Protein AF-A0A737N6U4-F1 (afdb_monomer)

Secondary structure (DSSP, 8-state):
-HHHHHH-EEEHHHHHHHH---HHHHHHHTTTSPPPTT-BTTB-EEEHHHHHHHHHHS--

Radius of gyration: 11.25 Å; Cα contacts (8 Å, |Δi|>4): 57; chains: 1; bounding box: 31×20×31 Å

Structure (mmCIF, N/CA/C/O backbone):
data_AF-A0A737N6U4-F1
#
_entry.id   AF-A0A737N6U4-F1
#
loop_
_atom_site.group_PDB
_atom_site.id
_atom_site.type_symbol
_atom_site.label_atom_id
_atom_site.label_alt_id
_atom_site.label_comp_id
_atom_site.label_asym_id
_atom_site.label_entity_id
_atom_site.label_seq_id
_atom_site.pdbx_PDB_ins_code
_atom_site.Cartn_x
_atom_site.Cartn_y
_atom_site.Cartn_z
_atom_site.occupancy
_atom_site.B_iso_or_equiv
_atom_site.auth_seq_id
_atom_site.auth_comp_id
_atom_site.auth_asym_id
_atom_site.auth_atom_id
_atom_site.pdbx_PDB_model_num
ATOM 1 N N . MET A 1 1 ? -3.382 4.127 -23.139 1.00 54.09 1 MET A N 1
ATOM 2 C CA . MET A 1 1 ? -3.674 4.929 -21.924 1.00 54.09 1 MET A CA 1
ATOM 3 C C . MET A 1 1 ? -3.577 4.075 -20.649 1.00 54.09 1 MET A C 1
ATOM 5 O O . MET A 1 1 ? -3.334 4.583 -19.568 1.00 54.09 1 MET A O 1
ATOM 9 N N . ASP A 1 2 ? -3.684 2.756 -20.775 1.00 60.69 2 ASP A N 1
ATOM 10 C CA . ASP A 1 2 ? -3.669 1.749 -19.704 1.00 60.69 2 ASP A CA 1
ATOM 11 C C . ASP A 1 2 ? -2.259 1.289 -19.274 1.00 60.69 2 ASP A C 1
ATOM 13 O O . ASP A 1 2 ? -2.107 0.710 -18.201 1.00 60.69 2 ASP A O 1
ATOM 17 N N . GLY A 1 3 ? -1.211 1.571 -20.056 1.00 62.78 3 GLY A N 1
ATOM 18 C CA . GLY A 1 3 ? 0.177 1.241 -19.695 1.00 62.78 3 GLY A CA 1
ATOM 19 C C . GLY A 1 3 ? 0.794 2.166 -18.638 1.00 62.78 3 GLY A C 1
ATOM 20 O O . GLY A 1 3 ? 1.586 1.715 -17.811 1.00 62.78 3 GLY A O 1
ATOM 21 N N . GLU A 1 4 ? 0.416 3.446 -18.633 1.00 73.56 4 GLU A N 1
ATOM 22 C CA . GLU A 1 4 ? 0.987 4.453 -17.727 1.00 73.56 4 GLU A CA 1
ATOM 23 C C . GLU A 1 4 ? 0.488 4.259 -16.293 1.00 73.56 4 GLU A C 1
ATOM 25 O O . GLU A 1 4 ? 1.277 4.268 -15.350 1.00 73.56 4 GLU A O 1
ATOM 30 N N . LEU A 1 5 ? -0.807 3.970 -16.129 1.00 79.75 5 LEU A N 1
ATOM 31 C CA . LEU A 1 5 ? -1.401 3.742 -14.812 1.00 79.75 5 LEU A CA 1
ATOM 32 C C . LEU A 1 5 ? -0.912 2.433 -14.169 1.00 79.75 5 LEU A C 1
ATOM 34 O O . LEU A 1 5 ? -0.692 2.389 -12.962 1.00 79.75 5 LEU A O 1
ATOM 38 N N . LYS A 1 6 ? -0.680 1.385 -14.975 1.00 82.56 6 LYS A N 1
ATOM 39 C CA . LYS A 1 6 ? -0.179 0.075 -14.510 1.00 82.56 6 LYS A CA 1
ATOM 40 C C . LYS A 1 6 ? 1.212 0.139 -13.885 1.00 82.56 6 LYS A C 1
ATOM 42 O O . LYS A 1 6 ? 1.545 -0.714 -13.073 1.00 82.56 6 LYS A O 1
ATOM 47 N N . ASN A 1 7 ? 2.021 1.123 -14.269 1.00 87.75 7 ASN A N 1
ATOM 48 C CA . ASN A 1 7 ? 3.392 1.267 -13.780 1.00 87.75 7 ASN A CA 1
ATOM 49 C C . ASN A 1 7 ? 3.547 2.396 -12.754 1.00 87.75 7 ASN A C 1
ATOM 51 O O . ASN A 1 7 ? 4.641 2.582 -12.215 1.00 87.75 7 ASN A O 1
ATOM 55 N N . LEU A 1 8 ? 2.473 3.139 -12.464 1.00 92.69 8 LEU A N 1
ATOM 56 C CA . LEU A 1 8 ? 2.513 4.244 -11.520 1.00 92.69 8 LEU A CA 1
ATOM 57 C C . LEU A 1 8 ? 2.678 3.713 -10.092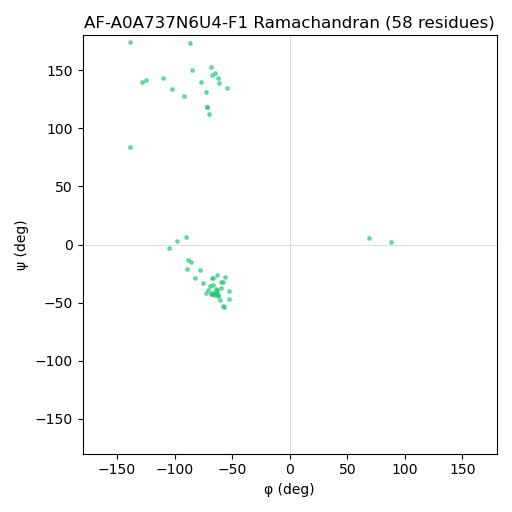 1.00 92.69 8 LEU A C 1
ATOM 59 O O . LEU A 1 8 ? 1.784 3.082 -9.523 1.00 92.69 8 LEU A O 1
ATOM 63 N N . LYS A 1 9 ? 3.848 3.997 -9.517 1.00 94.75 9 LYS A N 1
ATOM 64 C CA . LYS A 1 9 ? 4.191 3.680 -8.133 1.00 94.75 9 LYS A CA 1
ATOM 65 C C . LYS A 1 9 ? 4.082 4.931 -7.281 1.00 94.75 9 LYS A C 1
ATOM 67 O O . LYS A 1 9 ? 4.630 5.974 -7.638 1.00 94.75 9 LYS A O 1
ATOM 72 N N . CYS A 1 10 ? 3.442 4.803 -6.129 1.00 95.31 10 CYS A N 1
ATOM 73 C CA . CYS A 1 10 ? 3.350 5.871 -5.147 1.00 95.31 10 CYS A CA 1
ATOM 74 C C . CYS A 1 10 ? 3.869 5.396 -3.792 1.00 95.31 10 CYS A C 1
ATOM 76 O O . CYS A 1 10 ? 3.621 4.264 -3.376 1.00 95.31 10 CYS A O 1
ATOM 78 N N . ASN A 1 11 ? 4.576 6.270 -3.084 1.00 96.06 11 ASN A N 1
ATOM 79 C CA . ASN A 1 11 ? 4.881 6.071 -1.673 1.00 96.06 11 ASN A CA 1
ATOM 80 C C . ASN A 1 11 ? 3.748 6.605 -0.780 1.00 96.06 11 ASN A C 1
ATOM 82 O O . ASN A 1 11 ? 2.809 7.260 -1.234 1.00 96.06 11 ASN A O 1
ATOM 86 N N . ILE A 1 12 ? 3.862 6.355 0.523 1.00 95.62 12 ILE A N 1
ATOM 87 C CA . ILE A 1 12 ? 2.852 6.750 1.519 1.00 95.62 12 ILE A CA 1
ATOM 88 C C . ILE A 1 12 ? 2.621 8.266 1.544 1.00 95.62 12 ILE A C 1
ATOM 90 O O . ILE A 1 12 ? 1.487 8.706 1.711 1.00 95.62 12 ILE A O 1
ATOM 94 N N . CYS A 1 13 ? 3.668 9.076 1.369 1.00 95.56 13 CYS A N 1
ATOM 95 C CA . CYS A 1 13 ? 3.538 10.533 1.357 1.00 95.56 13 CYS A CA 1
ATOM 96 C C . CYS A 1 13 ? 2.757 11.018 0.129 1.00 95.56 13 CYS A C 1
ATOM 98 O O . CYS A 1 13 ? 1.897 11.885 0.257 1.00 95.56 13 CYS A O 1
ATOM 100 N N . GLN A 1 14 ? 3.013 10.432 -1.041 1.00 96.00 14 GLN A N 1
ATOM 101 C CA . GLN A 1 14 ? 2.279 10.736 -2.270 1.00 96.00 14 GLN A CA 1
ATOM 102 C C . GLN A 1 14 ? 0.815 10.303 -2.157 1.00 96.00 14 GLN A C 1
ATOM 104 O O . GLN A 1 14 ? -0.077 11.074 -2.491 1.00 96.00 14 GLN A O 1
ATOM 109 N N . LEU A 1 15 ? 0.552 9.112 -1.614 1.00 95.56 15 LEU A N 1
ATOM 110 C CA . LEU A 1 15 ? -0.813 8.629 -1.389 1.00 95.56 15 LEU A CA 1
ATOM 111 C C . LEU A 1 15 ? -1.570 9.503 -0.377 1.00 95.56 15 LEU A C 1
ATOM 113 O O . LEU A 1 15 ? -2.747 9.790 -0.580 1.00 95.56 15 LEU A O 1
ATOM 117 N N . ALA A 1 16 ? -0.902 9.986 0.672 1.00 96.31 16 ALA A N 1
ATOM 118 C CA . ALA A 1 16 ? -1.472 10.958 1.606 1.00 96.31 16 ALA A CA 1
ATOM 119 C C . ALA A 1 16 ? -1.828 12.283 0.917 1.00 96.31 16 ALA A C 1
ATOM 121 O O . ALA A 1 16 ? -2.925 12.796 1.115 1.00 96.31 16 ALA A O 1
ATOM 122 N N . ALA A 1 17 ?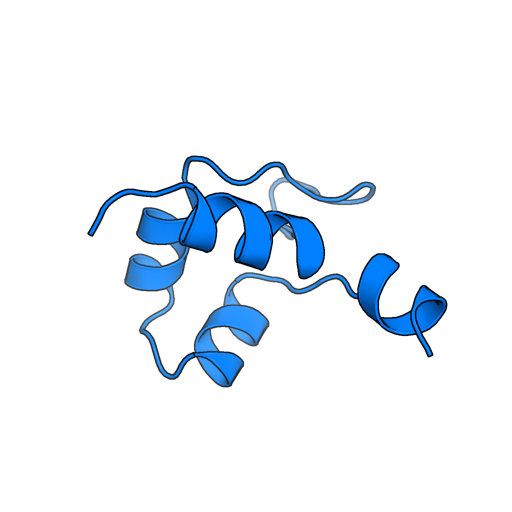 -0.948 12.800 0.054 1.00 96.81 17 ALA A N 1
ATOM 123 C CA . ALA A 1 17 ? -1.215 14.015 -0.713 1.00 96.81 17 ALA A CA 1
ATOM 124 C C . ALA A 1 17 ? -2.393 13.849 -1.692 1.00 96.81 17 ALA A C 1
ATOM 126 O O . ALA A 1 17 ? -3.228 14.741 -1.790 1.00 96.81 17 ALA A O 1
ATOM 127 N N . ILE A 1 18 ? -2.488 12.701 -2.374 1.00 93.81 18 ILE A N 1
ATOM 128 C CA . ILE A 1 18 ? -3.568 12.404 -3.332 1.00 93.81 18 ILE A CA 1
ATOM 129 C C . ILE A 1 18 ? -4.917 12.246 -2.620 1.00 93.81 18 ILE A C 1
ATOM 131 O O . ILE A 1 18 ? -5.936 12.727 -3.104 1.00 93.81 18 ILE A O 1
ATOM 135 N N . THR A 1 19 ? -4.938 11.553 -1.481 1.00 93.06 19 THR A N 1
ATOM 136 C CA . THR A 1 19 ? -6.183 11.228 -0.761 1.00 93.06 19 THR A CA 1
ATOM 137 C C . THR A 1 19 ? -6.620 12.305 0.230 1.00 93.06 19 THR A C 1
ATOM 139 O O . THR A 1 19 ? -7.735 12.238 0.740 1.00 93.06 19 THR A O 1
ATOM 142 N N . GLY A 1 20 ? -5.745 13.258 0.560 1.00 95.56 20 GLY A N 1
ATOM 143 C CA . GLY A 1 20 ? -5.962 14.226 1.638 1.00 95.56 20 GLY A CA 1
ATOM 144 C C . GLY A 1 20 ? -5.934 13.612 3.045 1.00 95.56 20 GLY A C 1
ATOM 145 O O . GLY A 1 20 ? -6.206 14.304 4.025 1.00 95.56 20 GLY A O 1
ATOM 146 N N . LEU A 1 21 ? -5.618 12.319 3.177 1.00 95.75 21 LEU A N 1
ATOM 147 C CA . LEU A 1 21 ? -5.578 11.625 4.461 1.00 95.75 21 LEU A CA 1
ATOM 148 C C . LEU A 1 21 ? -4.232 11.813 5.158 1.00 95.75 21 LEU A C 1
ATOM 150 O O . LEU A 1 21 ? -3.173 11.883 4.533 1.00 95.75 21 LEU A O 1
ATOM 154 N N . HIS A 1 22 ? -4.253 11.788 6.491 1.00 96.62 22 HIS A N 1
ATOM 155 C CA . HIS A 1 22 ? -3.019 11.741 7.262 1.00 96.62 22 HIS A CA 1
ATOM 156 C C . HIS A 1 22 ? -2.233 10.454 6.956 1.00 96.62 22 HIS A C 1
ATOM 158 O O . HIS A 1 22 ? -2.811 9.373 6.811 1.00 96.62 22 HIS A O 1
ATOM 164 N N . ARG A 1 23 ? -0.894 10.542 6.919 1.00 94.19 23 ARG A N 1
ATOM 165 C CA . ARG A 1 23 ? -0.009 9.416 6.555 1.00 94.19 23 ARG A CA 1
ATOM 166 C C . ARG A 1 23 ? -0.288 8.150 7.366 1.00 94.19 23 ARG A C 1
ATOM 168 O O . ARG A 1 23 ? -0.297 7.065 6.800 1.00 94.19 23 ARG A O 1
ATOM 175 N N . GLN A 1 24 ? -0.566 8.277 8.665 1.00 95.19 24 GLN A N 1
ATOM 176 C CA . GLN A 1 24 ? -0.861 7.124 9.525 1.00 95.19 24 GLN A CA 1
ATOM 177 C C . GLN A 1 24 ? -2.179 6.424 9.149 1.00 95.19 24 GLN A C 1
ATOM 179 O O . GLN A 1 24 ? -2.283 5.198 9.220 1.00 95.19 24 GLN A O 1
ATOM 184 N N . THR A 1 25 ? -3.175 7.192 8.703 1.00 94.94 25 THR A N 1
ATOM 185 C CA . THR A 1 25 ? -4.447 6.659 8.202 1.00 94.94 25 THR A CA 1
ATOM 186 C C . THR A 1 25 ? -4.225 5.901 6.899 1.00 94.94 25 THR A C 1
ATOM 188 O O . THR A 1 25 ? -4.738 4.796 6.743 1.00 94.94 25 THR A O 1
ATOM 191 N N . VAL A 1 26 ? -3.404 6.449 5.997 1.00 94.94 26 VAL A N 1
ATOM 192 C CA . VAL A 1 26 ? -3.014 5.771 4.753 1.00 94.94 26 VAL A CA 1
ATOM 193 C C . VAL A 1 26 ? -2.278 4.466 5.055 1.00 94.94 26 VAL A C 1
ATOM 195 O O . VAL A 1 26 ? -2.666 3.431 4.531 1.00 94.94 26 VAL A O 1
ATOM 198 N N . VAL A 1 27 ? -1.285 4.473 5.953 1.00 93.31 27 VAL A N 1
ATOM 199 C CA . VAL A 1 27 ? -0.568 3.253 6.383 1.00 93.31 27 VAL A CA 1
ATOM 200 C C . VAL A 1 27 ? -1.548 2.176 6.847 1.00 93.31 27 VAL A C 1
ATOM 202 O O . VAL A 1 27 ? -1.441 1.027 6.431 1.00 93.31 27 VAL A O 1
ATOM 205 N N . SER A 1 28 ? -2.514 2.557 7.684 1.00 93.25 28 SER A N 1
ATOM 206 C CA . SER A 1 28 ? -3.488 1.620 8.251 1.00 93.25 28 SER A CA 1
ATOM 207 C C . SER A 1 28 ? -4.396 1.023 7.169 1.00 93.25 28 SER A C 1
ATOM 209 O O . SER A 1 28 ? -4.610 -0.189 7.146 1.00 93.25 28 SER A O 1
ATOM 211 N N . ARG A 1 29 ? -4.866 1.854 6.225 1.00 91.00 29 ARG A N 1
ATOM 212 C CA . ARG A 1 29 ? -5.688 1.418 5.081 1.00 91.00 29 ARG A CA 1
ATOM 213 C C . ARG A 1 29 ? -4.929 0.539 4.085 1.00 91.00 29 ARG A C 1
ATOM 215 O O . ARG A 1 29 ? -5.540 -0.303 3.444 1.00 91.00 29 ARG A O 1
ATOM 222 N N . LEU A 1 30 ? -3.613 0.716 3.960 1.00 93.00 30 LEU A N 1
ATOM 223 C CA . LEU A 1 30 ? -2.770 -0.053 3.038 1.00 93.00 30 LEU A CA 1
ATOM 224 C C . LEU A 1 30 ? -2.190 -1.336 3.649 1.00 93.00 30 LEU A C 1
ATOM 226 O O . LEU A 1 30 ? -1.368 -1.987 3.013 1.00 93.00 30 LEU A O 1
ATOM 230 N N . SER A 1 31 ? -2.591 -1.715 4.865 1.00 90.62 31 SER A N 1
ATOM 231 C CA . SER A 1 31 ? -2.049 -2.890 5.566 1.00 90.62 31 SER A CA 1
ATOM 232 C C . SER A 1 31 ? -2.183 -4.208 4.785 1.00 90.62 31 SER A C 1
ATOM 234 O O . SER A 1 31 ? -1.338 -5.084 4.944 1.00 90.62 31 SER A O 1
ATOM 236 N N . GLY A 1 32 ? -3.191 -4.329 3.916 1.00 89.94 32 GLY A N 1
ATOM 237 C CA . GLY A 1 32 ? -3.395 -5.480 3.027 1.00 89.94 32 GLY A CA 1
ATOM 238 C C . GLY A 1 32 ? -2.889 -5.295 1.592 1.00 89.94 32 GLY A C 1
ATOM 239 O O . GLY A 1 32 ? -3.098 -6.179 0.764 1.00 89.94 32 GLY A O 1
ATOM 240 N N . VAL A 1 33 ? -2.257 -4.163 1.264 1.00 94.38 33 VAL A N 1
ATOM 241 C CA . VAL A 1 3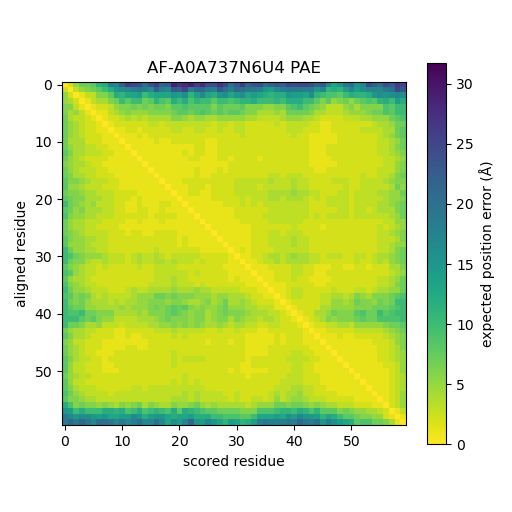3 ? -1.810 -3.866 -0.105 1.00 94.38 33 VAL A CA 1
ATOM 242 C C . VAL A 1 33 ? -0.373 -4.350 -0.305 1.00 94.38 33 VAL A C 1
ATOM 244 O O . VAL A 1 33 ? 0.507 -3.982 0.481 1.00 94.38 33 VAL A O 1
ATOM 247 N N . PRO A 1 34 ? -0.091 -5.143 -1.356 1.00 93.94 34 PRO A N 1
ATOM 248 C CA . PRO A 1 34 ? 1.265 -5.584 -1.647 1.00 93.94 34 PRO A CA 1
ATOM 249 C C . PRO A 1 34 ? 2.176 -4.405 -2.011 1.00 93.94 34 PRO A C 1
ATOM 251 O O . PRO A 1 34 ? 1.762 -3.412 -2.614 1.00 93.94 34 PRO A O 1
ATOM 254 N N . LEU A 1 35 ? 3.455 -4.531 -1.656 1.00 95.12 35 LEU A N 1
ATOM 255 C CA . LEU A 1 35 ? 4.473 -3.563 -2.052 1.00 95.12 35 LEU A CA 1
ATOM 256 C C . LEU A 1 35 ? 4.870 -3.772 -3.516 1.00 95.12 35 LEU A C 1
ATOM 258 O O . LEU A 1 35 ? 5.054 -4.897 -3.978 1.00 95.12 35 LEU A O 1
ATOM 262 N N . ALA A 1 36 ? 5.064 -2.670 -4.232 1.00 95.31 36 ALA A N 1
ATOM 263 C CA . ALA A 1 36 ? 5.527 -2.680 -5.608 1.00 95.31 36 ALA A CA 1
ATOM 264 C C . ALA A 1 36 ? 6.991 -3.158 -5.714 1.00 95.31 36 ALA A C 1
ATOM 266 O O . ALA A 1 36 ? 7.800 -2.896 -4.814 1.00 95.31 36 ALA A O 1
ATOM 267 N N . PRO A 1 37 ? 7.396 -3.753 -6.854 1.00 92.06 37 PRO A N 1
ATOM 268 C CA . PRO A 1 37 ? 8.794 -4.094 -7.108 1.00 92.06 37 PRO A CA 1
ATOM 269 C C . PRO A 1 37 ? 9.722 -2.878 -6.966 1.00 92.06 37 PRO A C 1
ATOM 271 O O . PRO A 1 37 ? 9.427 -1.802 -7.500 1.00 92.06 37 PRO A O 1
ATOM 274 N N . GLY A 1 38 ? 10.850 -3.052 -6.274 1.00 89.38 38 GLY A N 1
ATOM 275 C CA . GLY A 1 38 ? 11.798 -1.974 -5.953 1.00 89.38 38 GLY A CA 1
ATOM 276 C C . GLY A 1 38 ? 11.497 -1.220 -4.650 1.00 89.38 38 GLY A C 1
ATOM 277 O O . GLY A 1 38 ? 12.216 -0.282 -4.312 1.00 89.38 38 GLY A O 1
ATOM 278 N N . SER A 1 39 ? 10.458 -1.622 -3.911 1.00 91.38 39 SER A N 1
ATOM 279 C CA . SER A 1 39 ? 10.204 -1.155 -2.546 1.00 91.38 39 SER A CA 1
ATOM 280 C C . SER A 1 39 ? 11.280 -1.650 -1.570 1.00 91.38 39 SER A C 1
ATOM 282 O O . SER A 1 39 ? 11.763 -2.775 -1.685 1.00 91.38 39 SER A O 1
ATOM 284 N N . ASN A 1 40 ? 11.615 -0.837 -0.568 1.00 90.62 40 ASN A N 1
ATOM 285 C CA . ASN A 1 40 ? 12.498 -1.222 0.539 1.00 90.62 40 ASN A CA 1
ATOM 286 C C . ASN A 1 40 ? 11.963 -0.690 1.881 1.00 90.62 40 ASN A C 1
ATOM 288 O O . ASN A 1 40 ? 10.982 0.053 1.913 1.00 90.62 40 ASN A O 1
ATOM 292 N N . GLU A 1 41 ? 12.598 -1.060 2.996 1.00 84.25 41 GLU A N 1
ATOM 293 C CA . GLU A 1 41 ? 12.134 -0.702 4.348 1.00 84.25 41 GLU A CA 1
ATOM 294 C C . GLU A 1 41 ? 12.015 0.812 4.581 1.00 84.25 41 GLU A C 1
ATOM 296 O O . GLU A 1 41 ? 11.120 1.258 5.299 1.00 84.25 41 GLU A O 1
ATOM 301 N N . LYS A 1 42 ? 12.880 1.611 3.941 1.00 87.19 42 LYS A N 1
ATOM 302 C CA . LYS A 1 42 ? 12.899 3.078 4.066 1.00 87.19 42 LYS A CA 1
ATOM 303 C C . LYS A 1 42 ? 11.990 3.777 3.055 1.00 87.19 42 LYS A C 1
ATOM 305 O O . LYS A 1 42 ? 11.601 4.920 3.278 1.00 87.19 42 LYS A O 1
ATOM 310 N N . ASN A 1 43 ? 11.651 3.112 1.953 1.00 89.62 43 ASN A N 1
ATOM 311 C CA . ASN A 1 43 ? 10.833 3.654 0.878 1.00 89.62 43 ASN A CA 1
ATOM 312 C C . ASN A 1 43 ? 9.833 2.603 0.388 1.00 89.62 43 ASN A C 1
ATOM 314 O O . ASN A 1 43 ? 10.070 1.896 -0.596 1.00 89.62 43 ASN A O 1
ATOM 318 N N . LYS A 1 44 ? 8.708 2.512 1.103 1.00 94.31 44 LYS A N 1
ATOM 319 C CA . LYS A 1 44 ? 7.590 1.649 0.725 1.00 94.31 44 LYS A CA 1
ATOM 320 C C . LYS A 1 44 ? 6.871 2.219 -0.491 1.00 94.31 44 LYS A C 1
ATOM 322 O O . LYS A 1 44 ? 6.328 3.323 -0.417 1.00 94.31 44 LYS A O 1
ATOM 327 N N . LEU A 1 45 ? 6.867 1.459 -1.582 1.00 96.44 45 LEU A N 1
ATOM 328 C CA . LEU A 1 45 ? 6.187 1.799 -2.831 1.00 96.44 45 LEU A CA 1
ATOM 329 C C . LEU A 1 45 ? 4.987 0.883 -3.037 1.00 96.44 45 LEU A C 1
ATOM 331 O O . LEU A 1 45 ? 5.073 -0.308 -2.758 1.00 96.44 45 LEU A O 1
ATOM 335 N N . TYR A 1 46 ? 3.909 1.429 -3.583 1.00 96.06 46 TYR A N 1
ATOM 336 C CA . TYR A 1 46 ? 2.687 0.703 -3.918 1.00 96.06 46 TYR A CA 1
ATOM 337 C C . TYR A 1 46 ? 2.319 0.987 -5.367 1.00 96.06 46 TYR A C 1
ATOM 339 O O . TYR A 1 46 ? 2.447 2.127 -5.821 1.00 96.06 46 TYR A O 1
ATOM 347 N N . LEU A 1 47 ? 1.864 -0.032 -6.095 1.00 95.62 47 LEU A N 1
ATOM 348 C CA . LEU A 1 47 ? 1.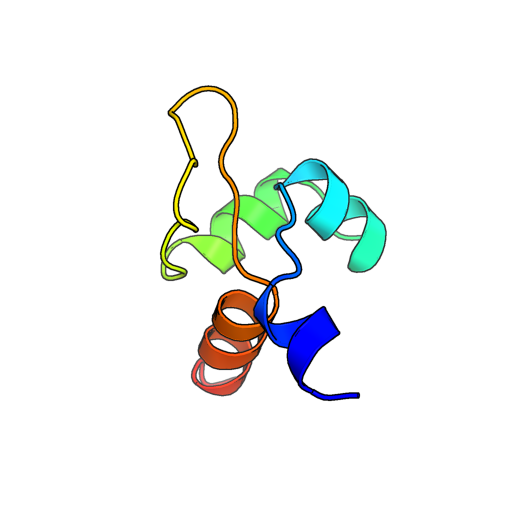252 0.183 -7.400 1.00 95.62 47 LEU A CA 1
ATOM 349 C C . LEU A 1 47 ? -0.124 0.797 -7.184 1.00 95.62 47 LEU A C 1
ATOM 351 O O . LEU A 1 47 ? -0.913 0.288 -6.386 1.00 95.62 47 LEU A O 1
ATOM 355 N N . LEU A 1 48 ? -0.427 1.876 -7.905 1.00 93.19 48 LEU A N 1
ATOM 356 C CA . LEU A 1 48 ? -1.723 2.536 -7.761 1.00 93.19 48 LEU A CA 1
ATOM 357 C C . LEU A 1 48 ? -2.882 1.581 -8.095 1.00 9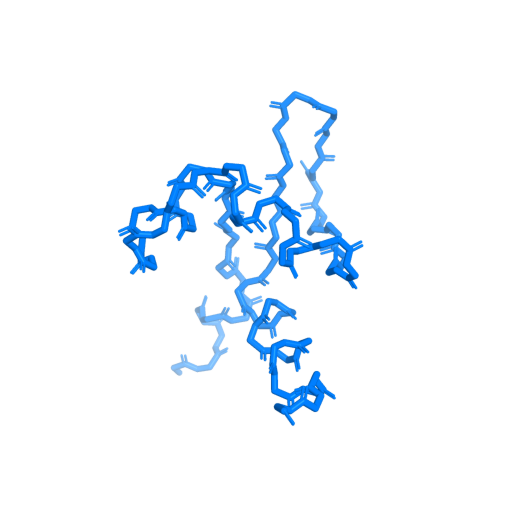3.19 48 LEU A C 1
ATOM 359 O O . LEU A 1 48 ? -3.934 1.644 -7.464 1.00 93.19 48 LEU A O 1
ATOM 363 N N . THR A 1 49 ? -2.671 0.649 -9.026 1.00 93.25 49 THR A N 1
ATOM 364 C CA . THR A 1 49 ? -3.642 -0.396 -9.369 1.00 93.25 49 THR A CA 1
ATOM 365 C C . THR A 1 49 ? -3.933 -1.339 -8.205 1.00 93.25 49 THR A C 1
ATOM 367 O O . THR A 1 49 ? -5.096 -1.659 -7.978 1.00 93.25 49 THR A O 1
ATOM 370 N N . ASP A 1 50 ? -2.913 -1.745 -7.443 1.00 93.62 50 ASP A N 1
ATOM 371 C CA . ASP A 1 50 ? -3.086 -2.640 -6.290 1.00 93.62 50 ASP A CA 1
ATOM 372 C C . ASP A 1 50 ? -3.785 -1.918 -5.140 1.00 93.62 50 ASP A C 1
ATOM 374 O O . ASP A 1 50 ? -4.670 -2.482 -4.499 1.00 93.62 50 ASP A O 1
ATOM 378 N N . VAL A 1 51 ? -3.446 -0.641 -4.925 1.00 93.81 51 VAL A N 1
ATOM 379 C CA . VAL A 1 51 ? -4.133 0.214 -3.949 1.00 93.81 51 VAL A CA 1
ATOM 380 C C . VAL A 1 51 ? -5.623 0.303 -4.27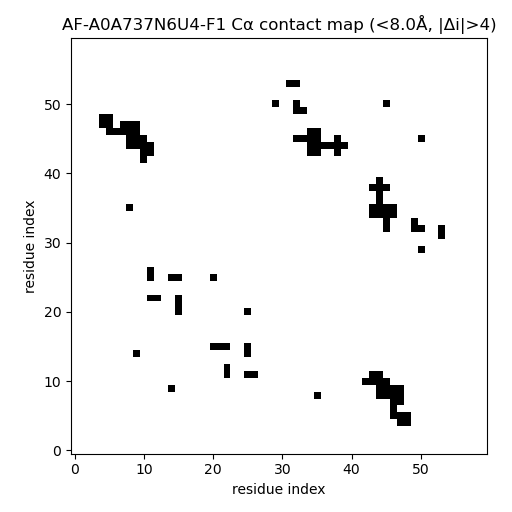6 1.00 93.81 51 VAL A C 1
ATOM 382 O O . VAL A 1 51 ? -6.454 0.030 -3.415 1.00 93.81 51 VAL A O 1
ATOM 385 N N . ILE A 1 52 ? -5.972 0.664 -5.516 1.00 92.12 52 ILE A N 1
ATOM 386 C CA . ILE A 1 52 ? -7.373 0.804 -5.935 1.00 92.12 52 ILE A CA 1
ATOM 387 C C . ILE A 1 52 ? -8.097 -0.538 -5.829 1.00 92.12 52 ILE A C 1
ATOM 389 O O . ILE A 1 52 ? -9.203 -0.586 -5.299 1.00 92.12 52 ILE A O 1
ATOM 393 N N . ARG A 1 53 ? -7.472 -1.626 -6.287 1.00 92.12 53 ARG A N 1
ATOM 394 C CA . ARG A 1 53 ? -8.059 -2.965 -6.241 1.00 92.12 53 ARG A CA 1
ATOM 395 C C . ARG A 1 53 ? -8.438 -3.371 -4.818 1.00 92.12 53 ARG A C 1
ATOM 397 O O . ARG A 1 53 ? -9.594 -3.701 -4.584 1.00 92.12 53 ARG A O 1
ATOM 404 N N . VAL A 1 54 ? -7.499 -3.298 -3.876 1.00 91.69 54 VAL A N 1
ATOM 405 C CA . VAL A 1 54 ? -7.750 -3.708 -2.485 1.00 91.69 54 VAL A CA 1
ATOM 406 C C . VAL A 1 54 ? -8.825 -2.837 -1.839 1.00 91.69 54 VAL A C 1
ATOM 408 O O . VAL A 1 54 ? -9.687 -3.351 -1.129 1.00 91.69 54 VAL A O 1
ATOM 411 N N . LEU A 1 55 ? -8.826 -1.529 -2.112 1.00 88.44 55 LEU A N 1
ATOM 412 C CA . LEU A 1 55 ? -9.850 -0.622 -1.587 1.00 88.44 55 LEU A CA 1
ATOM 413 C C . LEU A 1 55 ? -11.250 -0.897 -2.160 1.00 88.44 55 LEU A C 1
ATOM 415 O O . LEU A 1 55 ? -12.226 -0.631 -1.471 1.00 88.44 55 LEU A O 1
ATOM 419 N N . MET A 1 56 ? -11.351 -1.429 -3.382 1.00 89.94 56 MET A N 1
ATOM 420 C CA . MET A 1 56 ? -12.623 -1.849 -3.992 1.00 89.94 56 MET A CA 1
ATOM 421 C C . MET A 1 56 ? -13.067 -3.246 -3.534 1.00 89.94 56 MET A C 1
ATOM 423 O O . MET A 1 56 ? -14.260 -3.526 -3.502 1.00 89.94 56 MET A O 1
ATOM 427 N N . GLU A 1 57 ? -12.121 -4.126 -3.190 1.00 87.94 57 GLU A N 1
ATOM 428 C CA . GLU A 1 57 ? -12.393 -5.458 -2.625 1.00 87.94 57 GLU A CA 1
ATOM 429 C C . GLU A 1 57 ? -12.762 -5.393 -1.132 1.00 87.94 57 GLU A C 1
ATOM 431 O O . GLU A 1 57 ? -13.406 -6.305 -0.617 1.00 87.94 57 GLU A O 1
ATOM 436 N N . THR A 1 58 ? -12.370 -4.323 -0.432 1.00 77.69 58 THR A N 1
ATOM 437 C CA . THR A 1 58 ? -12.706 -4.110 0.980 1.00 77.69 58 THR A CA 1
ATOM 438 C C . THR A 1 58 ? -14.193 -3.754 1.114 1.00 77.69 58 THR A C 1
ATOM 440 O O . THR A 1 58 ? -14.605 -2.722 0.581 1.00 77.69 58 THR A O 1
ATOM 443 N N . PRO A 1 59 ? -15.007 -4.558 1.825 1.00 67.75 59 PRO A N 1
ATOM 444 C CA . PRO A 1 59 ? -16.405 -4.221 2.078 1.00 67.75 59 PRO A CA 1
ATOM 445 C C . PRO A 1 59 ? -16.514 -2.914 2.874 1.00 67.75 59 PRO A C 1
ATOM 447 O O . PRO A 1 59 ? -15.728 -2.689 3.798 1.00 67.75 59 PRO A O 1
ATOM 450 N N . VAL A 1 60 ? -17.482 -2.071 2.503 1.00 60.44 60 VAL A N 1
ATOM 451 C CA . VAL A 1 60 ? -17.870 -0.858 3.247 1.00 60.44 60 VAL A CA 1
ATOM 452 C C . VAL A 1 60 ? -18.696 -1.178 4.483 1.00 60.44 60 VAL A C 1
ATOM 454 O O . VAL A 1 60 ? -19.533 -2.104 4.408 1.00 60.44 60 VAL A O 1
#

Foldseek 3Di:
DVVVLQPDKDFLVRVCVVVVHDSVVSCVLCVVFDFDPPADPVTTIGRPVSSVVSVVVDDD

InterPro domains:
  IPR0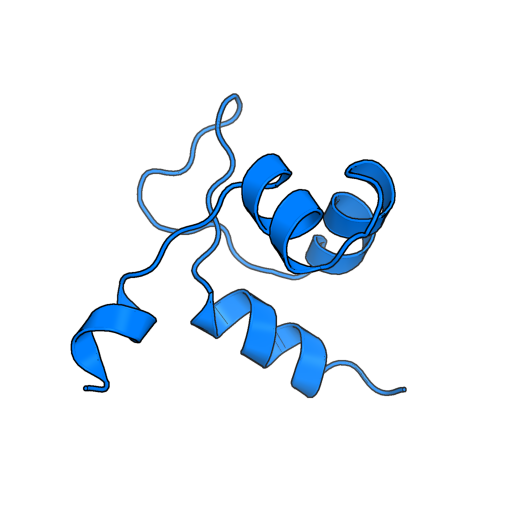09901 Bacteriophage VT1-Sakai, H0025 [PF07278] (9-57)

pLDDT: mean 89.48, std 9.77, range [54.09, 96.81]

Solvent-accessible surface area (backbone atoms only — not comparable to full-atom values): 3648 Å² total; per-residue (Å²): 127,71,70,64,54,69,68,38,66,40,36,60,68,55,49,16,66,75,69,72,42,57,54,70,59,45,54,62,73,43,71,86,44,72,70,30,94,90,44,46,96,92,50,56,26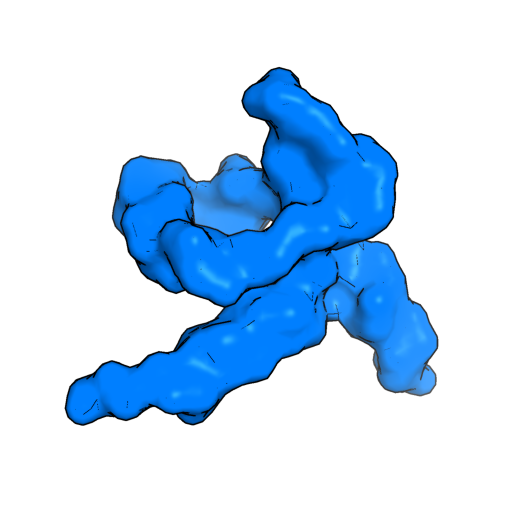,27,30,52,56,52,52,54,50,51,62,70,70,49,86,130

Nearest PDB structures (foldseek):
  6ama-assembly1_B  TM=6.028E-01  e=9.194E-02  Streptomyces venezuelae
  6ama-assembly1_A  TM=6.013E-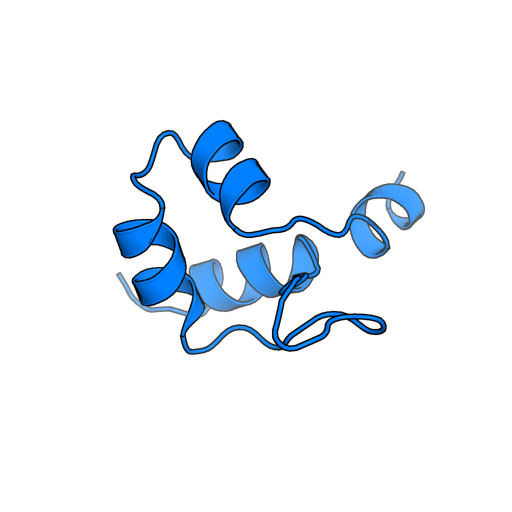01  e=1.475E-01  Streptomyces venezuelae
  5i44-assembly4_I-2  TM=6.162E-01  e=1.289E-01  Bacillus subtilis subsp. subtilis str. 168
  6amk-assembly1_B  TM=6.287E-01  e=4.065E-01  Streptomyces venezuelae
  6amk-assembly1_A  TM=6.280E-01  e=1.047E+00  Streptomyces venezuelae

Mean predicted aligned error: 4.1 Å

Sequence (60 aa):
MDGELKNLKCNICQLAAITGLHRQTVVSRLSGVPLAPGSNEKNKLYLLTDVIRVLMETPV

Organism: Salmonella enterica (NCBI:txid28901)